Protein AF-A0A6A7RV90-F1 (afdb_monomer_lite)

Secondary structure (DSSP, 8-state):
--PPP---SEEEEETTEEEEHHHHHHHHHHHHHHHHT-

Foldseek 3Di:
DDDDPDDDQFPDDDDVDTDGPVNVVVVVVVVVCVVVVD

pLDDT: mean 90.56, std 7.91, range [64.44, 96.94]

Organism: NCBI:txid327160

InterPro domains:
  IPR001640 Phosphatidylglycerol--prolipoprotein diacylglyceryl transferase Lgt [PF01790] (9-37)

Sequence (38 aa):
MLTHPQFDPVALALGPLKVHWYGLMYLAAFLQFWWLGR

Radius of gyration: 14.54 Å; chains: 1; bounding box: 35×32×32 Å

Structure (mmCIF, N/CA/C/O backbone):
data_AF-A0A6A7RV90-F1
#
_entry.id   AF-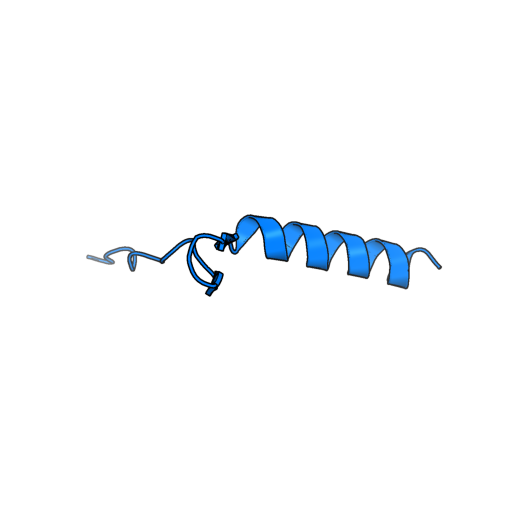A0A6A7RV90-F1
#
loop_
_atom_site.group_PDB
_atom_site.id
_atom_site.type_symbol
_atom_site.label_atom_id
_atom_site.label_alt_id
_atom_site.label_comp_id
_atom_site.label_asym_id
_atom_site.label_entity_id
_atom_site.label_seq_id
_atom_site.pdbx_PDB_ins_code
_atom_site.Cartn_x
_atom_site.Cartn_y
_atom_site.Cartn_z
_atom_site.occupancy
_atom_site.B_iso_or_equiv
_atom_site.auth_seq_id
_atom_site.auth_comp_id
_atom_site.auth_asym_id
_atom_site.auth_atom_id
_atom_site.pdbx_PDB_model_num
ATOM 1 N N . MET A 1 1 ? -21.704 21.105 3.865 1.00 66.81 1 MET A N 1
ATOM 2 C CA . MET A 1 1 ? -20.382 20.861 4.480 1.00 66.81 1 MET A CA 1
ATOM 3 C C . MET A 1 1 ? -19.860 19.550 3.912 1.00 66.81 1 MET A C 1
ATOM 5 O O . MET A 1 1 ? -20.578 18.564 4.000 1.00 66.81 1 MET A O 1
ATOM 9 N N . LEU A 1 2 ? -18.703 19.551 3.245 1.00 75.31 2 LEU A N 1
ATOM 10 C CA . LEU A 1 2 ? -18.079 18.335 2.709 1.00 75.31 2 LEU A CA 1
ATOM 11 C C . LEU A 1 2 ? -17.249 17.689 3.824 1.00 75.31 2 LEU A C 1
ATOM 13 O O . LEU A 1 2 ? -16.160 18.159 4.137 1.00 75.31 2 LEU A O 1
ATOM 17 N N . THR A 1 3 ? -17.797 16.659 4.462 1.00 79.69 3 THR A N 1
ATOM 18 C CA . THR A 1 3 ? -17.077 15.856 5.457 1.00 79.69 3 THR A CA 1
ATOM 19 C C . THR A 1 3 ? -16.098 14.950 4.727 1.00 79.69 3 THR A C 1
ATOM 21 O O . THR A 1 3 ? -16.506 14.197 3.842 1.00 79.69 3 THR A O 1
ATOM 24 N N . HIS A 1 4 ? -14.815 15.017 5.083 1.00 79.88 4 HIS A N 1
ATOM 25 C CA . HIS A 1 4 ? -13.834 14.088 4.538 1.00 79.88 4 HIS A CA 1
ATOM 26 C C . HIS A 1 4 ? -14.234 12.659 4.947 1.00 79.88 4 HIS A C 1
ATOM 28 O O . HIS A 1 4 ? -14.419 12.405 6.140 1.00 79.88 4 HIS A O 1
ATOM 34 N N . PRO A 1 5 ? -14.378 11.716 4.001 1.00 80.25 5 PRO A N 1
ATOM 35 C CA . PRO A 1 5 ? -14.634 10.323 4.342 1.00 80.25 5 PRO A CA 1
ATOM 36 C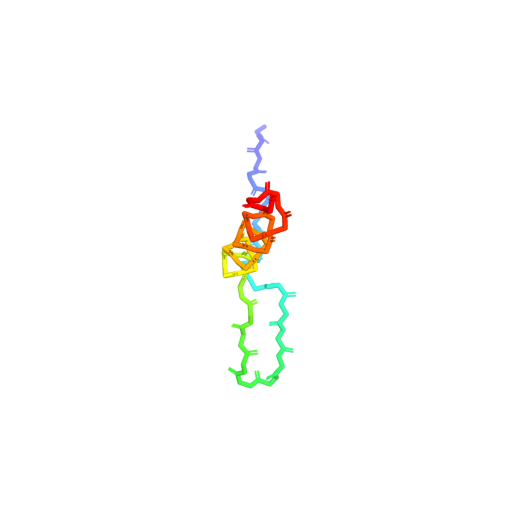 C . PRO A 1 5 ? -13.429 9.754 5.094 1.00 80.25 5 PRO A C 1
ATOM 38 O O . PRO A 1 5 ? -12.300 9.849 4.618 1.00 80.25 5 PRO A O 1
ATOM 41 N N . GLN A 1 6 ? -13.649 9.194 6.281 1.00 84.62 6 GLN A N 1
ATOM 42 C CA . GLN A 1 6 ? -12.573 8.622 7.086 1.00 84.62 6 GLN A CA 1
ATOM 43 C C . GLN A 1 6 ? -12.061 7.349 6.403 1.00 84.62 6 GLN A C 1
ATOM 45 O O . GLN A 1 6 ? -12.746 6.328 6.385 1.00 84.62 6 GLN A O 1
ATOM 50 N N . PHE A 1 7 ? -10.884 7.431 5.791 1.00 87.19 7 PHE A N 1
ATOM 51 C CA . PHE A 1 7 ? -10.297 6.324 5.046 1.00 87.19 7 PHE A CA 1
ATOM 52 C C . PHE A 1 7 ? -9.479 5.425 5.980 1.00 87.19 7 PHE A C 1
ATOM 54 O O . PHE A 1 7 ? -8.677 5.927 6.769 1.00 87.19 7 PHE A O 1
ATOM 61 N N . ASP A 1 8 ? -9.666 4.106 5.886 1.00 90.56 8 ASP A N 1
ATOM 62 C CA . ASP A 1 8 ? -8.855 3.147 6.640 1.00 90.56 8 ASP A CA 1
ATOM 63 C C . ASP A 1 8 ? -7.477 2.996 5.966 1.00 90.56 8 ASP A C 1
ATOM 65 O O . ASP A 1 8 ? -7.400 2.603 4.797 1.00 90.56 8 ASP A O 1
ATOM 69 N N . PRO A 1 9 ? -6.365 3.313 6.655 1.00 91.75 9 PRO A N 1
ATOM 70 C CA . PRO A 1 9 ? -5.030 3.192 6.077 1.00 91.75 9 PRO A CA 1
ATOM 71 C C . PRO A 1 9 ? -4.597 1.736 5.836 1.00 91.75 9 PRO A C 1
ATOM 73 O O . PRO A 1 9 ? -3.601 1.512 5.135 1.00 91.75 9 PRO A O 1
ATOM 76 N N . VAL A 1 10 ? -5.303 0.751 6.398 1.00 94.38 10 VAL A N 1
ATOM 77 C CA . VAL A 1 10 ? -5.013 -0.675 6.232 1.00 94.38 10 VAL A CA 1
ATOM 78 C C . VAL A 1 10 ? -5.672 -1.191 4.954 1.00 94.38 10 VAL A C 1
ATOM 80 O O . VAL A 1 10 ? -6.888 -1.184 4.804 1.00 94.38 10 VAL A O 1
ATOM 83 N N . ALA A 1 11 ? -4.852 -1.676 4.028 1.00 93.62 11 ALA A N 1
ATOM 84 C CA . ALA A 1 11 ? -5.303 -2.281 2.780 1.00 93.62 11 ALA A CA 1
ATOM 85 C C . ALA A 1 11 ? -5.660 -3.763 2.950 1.00 93.62 11 ALA A C 1
ATOM 87 O O . ALA A 1 11 ? -6.627 -4.247 2.368 1.00 93.62 11 ALA A O 1
ATOM 88 N N . LEU A 1 12 ? -4.868 -4.492 3.742 1.00 93.31 12 LEU A N 1
ATOM 89 C CA . LEU A 1 12 ? -5.074 -5.913 4.009 1.00 93.31 12 LEU A CA 1
ATOM 90 C C . LEU A 1 12 ? -4.653 -6.237 5.445 1.00 93.31 12 LEU A C 1
ATOM 92 O O . LEU A 1 12 ? -3.595 -5.801 5.899 1.00 93.31 12 LEU A O 1
ATOM 96 N N . ALA A 1 13 ? -5.451 -7.035 6.148 1.00 94.12 13 ALA A N 1
ATOM 97 C CA . ALA A 1 13 ? -5.126 -7.528 7.481 1.00 94.12 13 ALA A CA 1
ATOM 98 C C . ALA A 1 13 ? -5.057 -9.060 7.464 1.00 94.12 13 ALA A C 1
ATOM 100 O O . ALA A 1 13 ? -6.052 -9.732 7.200 1.00 94.12 13 ALA A O 1
ATOM 101 N N . LEU A 1 14 ? -3.879 -9.610 7.754 1.00 92.50 14 LEU A N 1
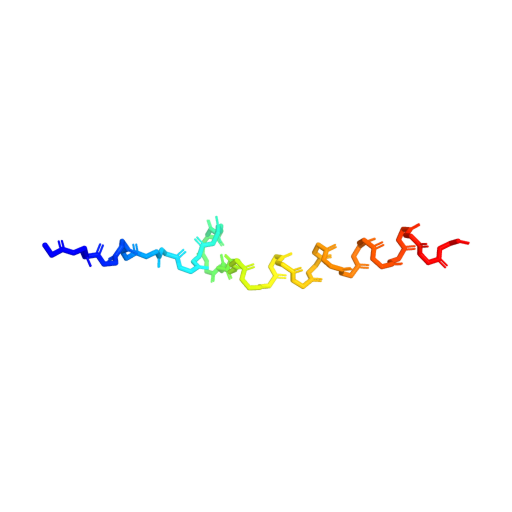ATOM 102 C CA . LEU A 1 14 ? -3.628 -11.043 7.895 1.00 92.50 14 LEU A CA 1
ATOM 103 C C . LEU A 1 14 ? -3.201 -11.317 9.342 1.00 92.50 14 LEU A C 1
ATOM 105 O O . LEU A 1 14 ? -2.014 -11.333 9.672 1.00 92.50 14 LEU A O 1
ATOM 109 N N . GLY A 1 15 ? -4.188 -11.478 10.227 1.00 90.38 15 GLY A N 1
ATOM 110 C CA . GLY A 1 15 ? -3.959 -11.654 11.663 1.00 90.38 15 GLY A CA 1
ATOM 111 C C . GLY A 1 15 ? -3.173 -10.474 12.264 1.00 90.38 15 GLY A C 1
ATOM 112 O O . GLY A 1 15 ? -3.657 -9.343 12.192 1.00 90.38 15 GLY A O 1
ATOM 113 N N . PRO A 1 16 ? -1.976 -10.691 12.848 1.00 91.75 16 PRO A N 1
ATOM 114 C CA . PRO A 1 16 ? -1.151 -9.607 13.388 1.00 91.75 16 PRO A CA 1
ATOM 115 C C . PRO A 1 16 ? -0.489 -8.745 12.300 1.00 91.75 16 PRO A C 1
ATOM 117 O O . PRO A 1 16 ? 0.021 -7.666 12.601 1.00 91.75 16 PRO A O 1
ATOM 120 N N . LEU A 1 17 ? -0.477 -9.196 11.042 1.00 92.06 17 LEU A N 1
ATOM 121 C CA . LEU A 1 17 ? 0.172 -8.488 9.948 1.00 92.06 17 LEU A CA 1
ATOM 122 C C . LEU A 1 17 ? -0.814 -7.521 9.279 1.00 92.06 17 LEU A C 1
ATOM 124 O O . LEU A 1 17 ? -1.809 -7.945 8.691 1.00 92.06 17 LEU A O 1
ATOM 128 N N . LYS A 1 18 ? -0.527 -6.218 9.333 1.00 93.44 18 LYS A N 1
ATOM 129 C CA . LYS A 1 18 ? -1.319 -5.181 8.657 1.00 93.44 18 LYS A CA 1
ATOM 130 C C . LYS A 1 18 ? -0.532 -4.564 7.512 1.00 93.44 18 LYS A C 1
ATOM 132 O O . LYS A 1 18 ? 0.481 -3.894 7.722 1.00 93.44 18 LYS A O 1
ATOM 137 N N . VAL A 1 19 ? -1.025 -4.766 6.300 1.00 94.69 19 VAL A N 1
ATOM 138 C CA . VAL A 1 19 ? -0.500 -4.138 5.092 1.00 94.69 19 VAL A CA 1
ATOM 139 C C . VAL A 1 19 ? -1.212 -2.808 4.904 1.00 94.69 19 VAL A C 1
ATOM 141 O O . VAL A 1 19 ? -2.438 -2.758 4.851 1.00 94.69 19 VAL A O 1
ATOM 144 N N . HIS A 1 20 ? -0.442 -1.730 4.808 1.00 95.06 20 HIS A N 1
ATOM 145 C CA . HIS A 1 20 ? -0.967 -0.377 4.649 1.00 95.06 20 HIS A CA 1
ATOM 146 C C . HIS A 1 20 ? -0.911 0.065 3.187 1.00 95.06 20 HIS A C 1
ATOM 148 O O . HIS A 1 20 ? 0.007 -0.318 2.455 1.00 95.06 20 HIS A O 1
ATOM 154 N N . TRP A 1 21 ? -1.841 0.934 2.784 1.00 95.19 21 TRP A N 1
ATOM 155 C CA . TRP A 1 21 ? -1.881 1.496 1.429 1.00 95.19 21 TRP A CA 1
ATOM 156 C C . TRP A 1 21 ? -0.593 2.224 1.053 1.00 95.19 21 TRP A C 1
ATOM 158 O O . TRP A 1 21 ? -0.102 2.059 -0.058 1.00 95.19 21 TRP A O 1
ATOM 168 N N . TYR A 1 22 ? 0.006 2.958 1.994 1.00 93.88 22 TYR A N 1
ATOM 169 C CA . TYR A 1 22 ? 1.289 3.627 1.776 1.00 93.88 22 TYR A CA 1
ATOM 170 C C . TYR A 1 22 ? 2.370 2.631 1.334 1.00 93.88 22 TYR A C 1
ATOM 172 O O . TYR A 1 22 ? 2.996 2.826 0.299 1.00 93.88 22 TYR A O 1
ATOM 180 N N . GLY A 1 23 ? 2.523 1.512 2.052 1.00 94.38 23 GLY A N 1
ATOM 181 C CA . GLY A 1 23 ? 3.497 0.473 1.706 1.00 94.38 23 GLY A CA 1
ATOM 182 C C . GLY A 1 23 ? 3.235 -0.160 0.337 1.00 94.38 23 GLY A C 1
ATOM 183 O O . GLY A 1 23 ? 4.174 -0.353 -0.434 1.00 94.38 23 GLY A O 1
ATOM 184 N N . LEU A 1 24 ? 1.966 -0.415 0.000 1.00 95.12 24 LEU A N 1
ATOM 185 C CA . LEU A 1 24 ? 1.587 -0.920 -1.324 1.00 95.12 24 LEU A CA 1
ATOM 186 C C . LEU A 1 24 ? 1.945 0.059 -2.444 1.00 95.12 24 LEU A C 1
ATOM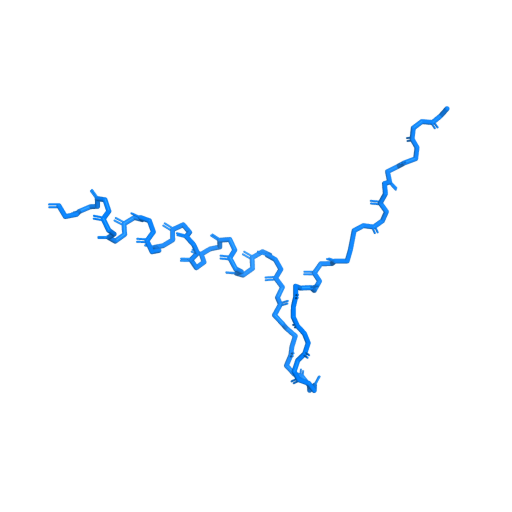 188 O O . LEU A 1 24 ? 2.430 -0.372 -3.487 1.00 95.12 24 LEU A O 1
ATOM 192 N N . MET A 1 25 ? 1.758 1.361 -2.223 1.00 96.31 25 MET A N 1
ATOM 193 C CA . MET A 1 25 ? 2.107 2.385 -3.208 1.00 96.31 25 MET A CA 1
ATOM 194 C C . MET A 1 25 ? 3.617 2.438 -3.476 1.00 96.31 25 MET A C 1
ATOM 196 O O . MET A 1 25 ? 4.006 2.548 -4.637 1.00 96.31 25 MET A O 1
ATOM 200 N N . TYR A 1 26 ? 4.474 2.284 -2.456 1.00 96.06 26 TYR A N 1
ATOM 201 C CA . TYR A 1 26 ? 5.926 2.159 -2.682 1.00 96.06 26 TYR A CA 1
ATOM 202 C C . TYR A 1 26 ? 6.277 0.922 -3.492 1.00 96.06 26 TYR A C 1
ATOM 204 O O . TYR A 1 26 ? 7.084 1.006 -4.414 1.00 96.06 26 TYR A O 1
ATOM 212 N N . LEU A 1 27 ? 5.667 -0.216 -3.161 1.00 95.81 27 LEU A N 1
ATOM 213 C CA . LEU A 1 27 ? 5.885 -1.471 -3.877 1.00 95.81 27 LEU A CA 1
ATOM 214 C C . LEU A 1 27 ? 5.482 -1.338 -5.350 1.00 95.81 27 LEU A C 1
ATOM 216 O O . LEU A 1 27 ? 6.253 -1.703 -6.233 1.00 95.81 27 LEU A O 1
ATOM 220 N N . ALA A 1 28 ? 4.315 -0.750 -5.617 1.00 96.56 28 ALA A N 1
ATOM 221 C CA . ALA A 1 28 ? 3.839 -0.484 -6.969 1.00 96.56 28 ALA A CA 1
ATOM 222 C C . ALA A 1 28 ? 4.781 0.460 -7.735 1.00 96.56 28 ALA A C 1
ATOM 224 O O . ALA A 1 28 ? 5.174 0.140 -8.855 1.0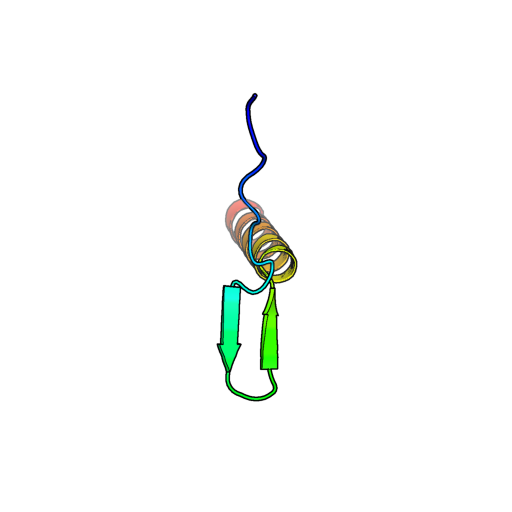0 96.56 28 ALA A O 1
ATOM 225 N N . ALA A 1 29 ? 5.192 1.578 -7.127 1.00 96.50 29 ALA A N 1
ATOM 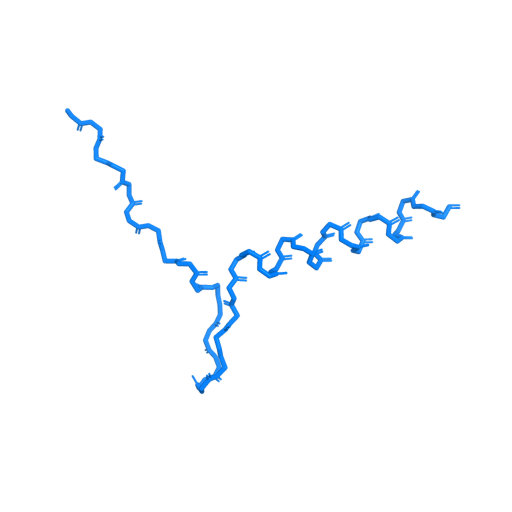226 C CA . ALA A 1 29 ? 6.116 2.530 -7.745 1.00 96.50 29 ALA A CA 1
ATOM 227 C C . ALA A 1 29 ? 7.481 1.894 -8.053 1.00 96.50 29 ALA A C 1
ATOM 229 O O . ALA A 1 29 ? 8.042 2.100 -9.128 1.00 96.50 29 ALA A O 1
ATOM 230 N N . PHE A 1 30 ? 7.998 1.072 -7.138 1.00 96.44 30 PHE A N 1
ATOM 231 C CA . PHE A 1 30 ? 9.248 0.345 -7.335 1.00 96.44 30 PHE A CA 1
ATOM 232 C C . PHE A 1 30 ? 9.152 -0.663 -8.489 1.00 96.44 30 PHE A C 1
ATOM 234 O O . PHE A 1 30 ? 10.035 -0.704 -9.344 1.00 96.44 30 PHE A O 1
ATOM 241 N N . LEU A 1 31 ? 8.068 -1.442 -8.556 1.00 96.94 31 LEU A N 1
ATOM 242 C CA . LEU A 1 31 ? 7.830 -2.391 -9.650 1.00 96.94 31 LEU A CA 1
ATOM 243 C C . LEU A 1 31 ? 7.696 -1.681 -11.000 1.00 96.94 31 LEU A C 1
ATOM 245 O O . LEU A 1 31 ? 8.254 -2.144 -11.992 1.00 96.94 31 LEU A O 1
ATOM 249 N N . GLN A 1 32 ? 6.992 -0.547 -11.034 1.00 96.31 32 GLN A N 1
ATOM 250 C CA . GLN A 1 32 ? 6.881 0.287 -12.231 1.00 96.31 32 GLN A CA 1
ATOM 251 C C . GLN A 1 32 ? 8.248 0.808 -12.675 1.00 96.31 32 GLN A C 1
ATOM 253 O O . GLN A 1 32 ? 8.578 0.702 -13.853 1.00 96.31 32 GLN A O 1
ATOM 258 N N . PHE A 1 33 ? 9.059 1.315 -11.745 1.00 95.81 33 PHE A N 1
ATOM 259 C CA . PHE A 1 33 ? 10.414 1.770 -12.040 1.00 95.81 33 PHE A CA 1
ATOM 260 C C . PHE A 1 33 ? 11.292 0.639 -12.590 1.00 95.81 33 PHE A C 1
ATOM 262 O O . PHE A 1 33 ? 11.950 0.819 -13.609 1.00 95.81 33 PHE A O 1
ATOM 269 N N . TRP A 1 34 ? 11.262 -0.543 -11.969 1.00 95.19 34 TRP A N 1
ATOM 270 C CA . TRP A 1 34 ? 12.017 -1.709 -12.435 1.00 95.19 34 TRP A CA 1
ATOM 271 C C . TRP A 1 34 ? 11.587 -2.165 -13.835 1.00 95.19 34 TRP A C 1
ATOM 273 O O . TRP A 1 34 ? 12.421 -2.536 -14.657 1.00 95.19 34 TRP A O 1
ATOM 283 N N . TRP A 1 35 ? 10.281 -2.148 -14.113 1.00 94.25 35 TRP A N 1
ATOM 284 C CA . TRP A 1 35 ? 9.732 -2.576 -15.398 1.00 94.25 35 TRP A CA 1
ATOM 285 C C . TRP A 1 35 ? 10.025 -1.580 -16.526 1.00 94.25 35 TRP A C 1
ATOM 287 O O . TRP A 1 35 ? 10.373 -1.992 -17.629 1.00 94.25 35 TRP A O 1
ATOM 297 N N . LEU A 1 36 ? 9.868 -0.280 -16.257 1.00 93.12 36 LEU A N 1
ATOM 298 C CA . LEU A 1 36 ? 10.041 0.801 -17.237 1.00 93.12 36 LEU A CA 1
ATOM 299 C C . LEU A 1 36 ? 11.498 1.249 -17.398 1.00 93.12 36 LEU A C 1
ATOM 301 O O . LEU A 1 36 ? 11.826 1.880 -18.394 1.00 93.12 36 LEU A O 1
ATOM 305 N N . GLY A 1 37 ? 12.354 0.967 -16.414 1.00 87.56 37 GLY A N 1
ATOM 306 C CA . GLY A 1 37 ? 13.790 1.250 -16.453 1.00 87.56 37 GLY A CA 1
ATOM 307 C C . GLY A 1 37 ? 14.615 0.204 -17.210 1.00 87.56 37 GLY A C 1
ATOM 308 O O . GLY A 1 37 ? 15.842 0.304 -17.212 1.00 87.56 37 GLY A O 1
ATOM 309 N N . ARG A 1 38 ? 13.961 -0.799 -17.810 1.00 64.44 38 ARG A N 1
ATOM 310 C CA . ARG A 1 38 ? 14.555 -1.674 -18.826 1.00 64.44 38 ARG A CA 1
ATOM 311 C C . ARG A 1 38 ? 14.697 -0.918 -20.145 1.00 64.44 38 ARG A C 1
ATOM 313 O O . ARG A 1 38 ? 15.759 -1.087 -20.781 1.00 64.44 38 ARG A O 1
#